Protein AF-A0A452Z1V0-F1 (afdb_monomer_lite)

Organism: Aegilops tauschii subsp. strangulata (NCBI:txid200361)

Secondary structure (DSSP, 8-state):
--TTHHHHHHH-TT-S-THHHHHHHHHHHHHHHHHHHHHHHHHHHHHHHHHHHHHHHSS-HHHHHHHHHHHHHHHHHHHT----HHHHHHHHGGG-HHHHHHHS-HHHHHHHHHHTTPPP-S-HHHHHHHHHHHHHHHHHHHHHHHHH-GGG-

Foldseek 3Di:
DCPCVVVVCVVPVPPPPCVVVVVVVVVVVVVVVVVLVVVLVVVVLVVLVVVLVVQCVDDDPVSNVVSVLSVVVSVCVVVVHDDDPVSVVVVVVVPDLPVPLVPDDPVRLCSLCVVLVHHDDDDSVVSSVVNVVSVVVVVVVVVVCVVVDVVVD

Structure (mmCIF, N/CA/C/O backbone):
data_AF-A0A452Z1V0-F1
#
_entry.id   AF-A0A452Z1V0-F1
#
loop_
_atom_site.group_PDB
_atom_site.id
_atom_site.type_symbol
_atom_site.label_atom_id
_atom_site.label_alt_id
_atom_site.label_comp_id
_atom_site.label_asym_id
_atom_site.label_entity_id
_atom_site.label_seq_id
_atom_site.pdbx_PDB_ins_code
_atom_site.Cartn_x
_atom_site.Cartn_y
_atom_site.Cartn_z
_atom_site.occupancy
_atom_site.B_iso_or_equiv
_atom_site.auth_seq_id
_atom_site.auth_comp_id
_atom_site.auth_asym_id
_atom_site.auth_atom_id
_atom_site.pdbx_PDB_model_num
ATOM 1 N N . MET A 1 1 ? 41.734 -21.043 -23.763 1.00 51.75 1 MET A N 1
ATOM 2 C CA . MET A 1 1 ? 41.266 -19.862 -24.521 1.00 51.75 1 MET A CA 1
ATOM 3 C C . MET A 1 1 ? 41.285 -18.629 -23.613 1.00 51.75 1 MET A C 1
ATOM 5 O O . MET A 1 1 ? 40.233 -18.158 -23.221 1.00 51.75 1 MET A O 1
ATOM 9 N N . GLU A 1 2 ? 42.470 -18.121 -23.246 1.00 58.38 2 GLU A N 1
ATOM 10 C CA . GLU A 1 2 ? 42.614 -16.940 -22.357 1.00 58.38 2 GLU A CA 1
ATOM 11 C C . GLU A 1 2 ? 43.683 -15.939 -22.841 1.00 58.38 2 GLU A C 1
ATOM 13 O O . GLU A 1 2 ? 43.861 -14.874 -22.263 1.00 58.38 2 GLU A O 1
ATOM 18 N N . PHE A 1 3 ? 44.365 -16.229 -23.954 1.00 65.19 3 PHE A N 1
ATOM 19 C CA . PHE A 1 3 ? 45.471 -15.403 -24.457 1.00 65.19 3 PHE A CA 1
ATOM 20 C C . PHE A 1 3 ? 45.033 -14.053 -25.057 1.00 65.19 3 PHE A C 1
ATOM 22 O O . PHE A 1 3 ? 45.841 -13.135 -25.154 1.00 65.19 3 PHE A O 1
ATOM 29 N N . LEU A 1 4 ? 43.760 -13.909 -25.448 1.00 68.06 4 LEU A N 1
ATOM 30 C CA . LEU A 1 4 ? 43.223 -12.687 -26.069 1.00 68.06 4 LEU A CA 1
ATOM 31 C C . LEU A 1 4 ? 42.559 -11.725 -25.068 1.00 68.06 4 LEU A C 1
ATOM 33 O O . LEU A 1 4 ? 42.343 -10.561 -25.402 1.00 68.06 4 LEU A O 1
ATOM 37 N N . LEU A 1 5 ? 42.282 -12.171 -23.837 1.00 69.50 5 LEU A N 1
ATOM 38 C CA . LEU A 1 5 ? 41.662 -11.357 -22.781 1.00 69.50 5 LEU A CA 1
ATOM 39 C C . LEU A 1 5 ? 42.460 -10.082 -22.431 1.00 69.50 5 LEU A C 1
ATOM 41 O O . LEU A 1 5 ? 41.848 -9.016 -22.353 1.00 69.50 5 LEU A O 1
ATOM 45 N N . PRO A 1 6 ? 43.802 -10.122 -22.291 1.00 69.94 6 PRO A N 1
ATOM 46 C CA . PRO A 1 6 ? 44.584 -8.928 -21.960 1.00 69.94 6 PRO A CA 1
ATOM 47 C C . PRO A 1 6 ? 44.562 -7.870 -23.072 1.00 69.94 6 PRO A C 1
ATOM 49 O O . PRO A 1 6 ? 44.600 -6.672 -22.798 1.00 69.94 6 PRO A O 1
ATOM 52 N N . VAL A 1 7 ? 44.477 -8.304 -24.334 1.00 73.31 7 VAL A N 1
ATOM 53 C CA . VAL A 1 7 ? 44.427 -7.416 -25.507 1.00 73.31 7 VAL A CA 1
ATOM 54 C C . VAL A 1 7 ? 43.035 -6.794 -25.652 1.00 73.31 7 VAL A C 1
ATOM 56 O O . VAL A 1 7 ? 42.918 -5.595 -25.903 1.00 73.31 7 VAL A O 1
ATOM 59 N N . PHE A 1 8 ? 41.978 -7.574 -25.408 1.00 68.31 8 PHE A N 1
ATOM 60 C CA . PHE A 1 8 ? 40.592 -7.098 -25.439 1.00 68.31 8 PHE A CA 1
ATOM 61 C C . PHE A 1 8 ? 40.274 -6.086 -24.328 1.00 68.31 8 PHE A C 1
ATOM 63 O O . PHE A 1 8 ? 39.646 -5.067 -24.610 1.00 68.31 8 PHE A O 1
ATOM 70 N N . LEU A 1 9 ? 40.754 -6.298 -23.096 1.00 67.94 9 LEU A N 1
ATOM 71 C CA . LEU A 1 9 ? 40.585 -5.341 -21.988 1.00 67.94 9 LEU A CA 1
ATOM 72 C C . LEU A 1 9 ? 41.365 -4.033 -22.205 1.00 67.94 9 LEU A C 1
ATOM 74 O O . LEU A 1 9 ? 40.966 -2.989 -21.697 1.00 67.94 9 LEU A O 1
ATOM 78 N N . LYS A 1 10 ? 42.461 -4.068 -22.977 1.00 71.44 10 LYS A N 1
ATOM 79 C CA . LYS A 1 10 ? 43.251 -2.875 -23.319 1.00 71.44 10 LYS A CA 1
ATOM 80 C C . LYS A 1 10 ? 42.592 -2.018 -24.405 1.00 71.44 10 LYS A C 1
ATOM 82 O O . LYS A 1 10 ? 42.745 -0.801 -24.383 1.00 71.44 10 LYS A O 1
ATOM 87 N N . LEU A 1 11 ? 41.865 -2.639 -25.335 1.00 71.62 11 LEU A N 1
ATOM 88 C CA . LEU A 1 11 ? 41.112 -1.945 -26.389 1.00 71.62 11 LEU A CA 1
ATOM 89 C C . LEU A 1 11 ? 39.716 -1.500 -25.924 1.00 71.62 11 LEU A C 1
ATOM 91 O O . LEU A 1 11 ? 39.220 -0.476 -26.385 1.00 71.62 11 LEU A O 1
ATOM 95 N N . PHE A 1 12 ? 39.103 -2.227 -24.985 1.00 70.62 12 PHE A N 1
ATOM 96 C CA . PHE A 1 12 ? 37.769 -1.941 -24.458 1.00 70.62 12 PHE A CA 1
ATOM 97 C C . PHE A 1 12 ? 37.726 -2.107 -22.925 1.00 70.62 12 PHE A C 1
ATOM 99 O O . PHE A 1 12 ? 37.231 -3.116 -22.416 1.00 70.62 12 PHE A O 1
ATOM 106 N N . PRO A 1 13 ? 38.210 -1.112 -22.160 1.00 59.88 13 PRO A N 1
ATOM 107 C CA . PRO A 1 13 ? 38.396 -1.213 -20.706 1.00 59.88 13 PRO A CA 1
ATOM 108 C C . PRO A 1 13 ? 37.107 -1.405 -19.885 1.00 59.88 13 PRO A C 1
ATOM 110 O O . PRO A 1 13 ? 37.186 -1.759 -18.713 1.00 59.88 13 PRO A O 1
ATOM 113 N N . ASN A 1 14 ? 35.925 -1.244 -20.491 1.00 58.25 14 ASN A N 1
ATOM 114 C CA . ASN A 1 14 ? 34.618 -1.421 -19.844 1.00 58.25 14 ASN A CA 1
ATOM 115 C C . ASN A 1 14 ? 33.847 -2.682 -20.300 1.00 58.25 14 ASN A C 1
ATOM 117 O O . ASN A 1 14 ? 32.651 -2.780 -20.044 1.00 58.25 14 ASN A O 1
ATOM 121 N N . MET A 1 15 ? 34.491 -3.647 -20.972 1.00 58.75 15 MET A N 1
ATOM 122 C CA . MET A 1 15 ? 33.840 -4.874 -21.480 1.00 58.75 15 MET A CA 1
ATOM 123 C C . MET A 1 15 ? 34.013 -6.117 -20.588 1.00 58.75 15 MET A C 1
ATOM 125 O O . MET A 1 15 ? 33.969 -7.249 -21.073 1.00 58.75 15 MET A O 1
ATOM 129 N N . LEU A 1 16 ? 34.169 -5.952 -19.271 1.00 57.81 16 LEU A N 1
ATOM 130 C CA . LEU A 1 16 ? 33.884 -7.076 -18.375 1.00 57.81 16 LEU A CA 1
ATOM 131 C C . LEU A 1 16 ? 32.382 -7.392 -18.485 1.00 57.81 16 LEU A C 1
ATOM 133 O O . LEU A 1 16 ? 31.576 -6.466 -18.359 1.00 57.81 16 LEU A O 1
ATOM 137 N N . PRO A 1 17 ? 31.976 -8.652 -18.736 1.00 50.78 17 PRO A N 1
ATOM 138 C CA . PRO A 1 17 ? 30.568 -8.998 -18.838 1.00 50.78 17 PRO A CA 1
ATOM 139 C C . PRO A 1 17 ? 29.832 -8.547 -17.572 1.00 50.78 17 PRO A C 1
ATOM 141 O O . PRO A 1 17 ? 30.122 -9.013 -16.468 1.00 50.78 17 PRO A O 1
ATOM 144 N N . SER A 1 18 ? 28.858 -7.649 -17.747 1.00 52.75 18 SER A N 1
ATOM 145 C CA . SER A 1 18 ? 27.930 -7.179 -16.702 1.00 52.75 18 SER A CA 1
ATOM 146 C C . SER A 1 18 ? 27.276 -8.335 -15.929 1.00 52.75 18 SER A C 1
ATOM 148 O O . SER A 1 18 ? 26.852 -8.168 -14.790 1.00 52.75 18 SER A O 1
ATOM 150 N N . THR A 1 19 ? 27.273 -9.534 -16.509 1.00 50.53 19 THR A N 1
ATOM 151 C CA . THR A 1 19 ? 26.679 -10.762 -15.977 1.00 50.53 19 THR A CA 1
ATOM 152 C C . THR A 1 19 ? 27.305 -11.280 -14.676 1.00 50.53 19 THR A C 1
ATOM 154 O O . THR A 1 19 ? 26.623 -11.973 -13.925 1.00 50.53 19 THR A O 1
ATOM 157 N N . PHE A 1 20 ? 28.561 -10.942 -14.351 1.00 48.25 20 PHE A N 1
ATOM 158 C CA . PHE A 1 20 ? 29.163 -11.312 -13.054 1.00 48.25 20 PHE A CA 1
ATOM 159 C C . PHE A 1 20 ? 28.891 -10.292 -11.937 1.00 48.25 20 PHE A C 1
ATOM 161 O O . PHE A 1 20 ? 28.859 -10.664 -10.766 1.00 48.25 20 PHE A O 1
ATOM 168 N N . GLN A 1 21 ? 28.658 -9.021 -12.281 1.00 52.59 21 GLN A N 1
ATOM 169 C CA . GLN A 1 21 ? 2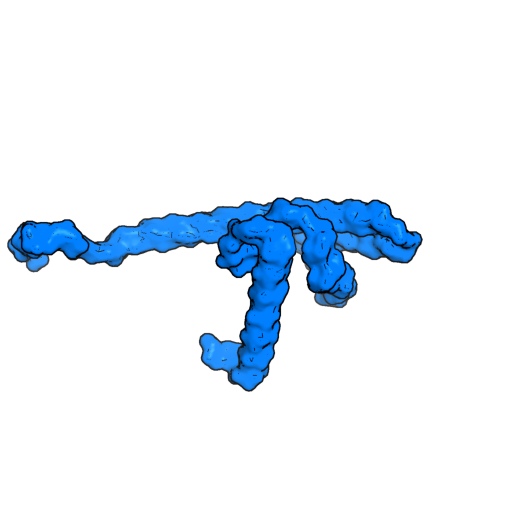8.214 -8.006 -11.318 1.00 52.59 21 GLN A CA 1
ATOM 170 C C . GLN A 1 21 ? 26.693 -8.030 -11.097 1.00 52.59 21 GLN A C 1
ATOM 172 O O . GLN A 1 21 ? 26.235 -7.564 -10.053 1.00 52.59 21 GLN A O 1
ATOM 177 N N . ASP A 1 22 ? 25.921 -8.571 -12.046 1.00 62.09 22 ASP A N 1
ATOM 178 C CA . ASP A 1 22 ? 24.454 -8.582 -11.995 1.00 62.09 22 ASP A CA 1
ATOM 179 C C . ASP A 1 22 ? 23.913 -9.391 -10.821 1.00 62.09 22 ASP A C 1
ATOM 181 O O . ASP A 1 22 ? 23.094 -8.882 -10.071 1.00 62.09 22 ASP A O 1
ATOM 185 N N . LYS A 1 23 ? 24.435 -10.597 -10.562 1.00 62.50 23 LYS A N 1
ATOM 186 C CA . LYS A 1 23 ? 23.897 -11.460 -9.493 1.00 62.50 23 LYS A CA 1
ATOM 187 C C . LYS A 1 23 ? 23.960 -10.813 -8.107 1.00 62.50 23 LYS A C 1
ATOM 189 O O . LYS A 1 23 ? 23.000 -10.887 -7.346 1.00 62.50 23 LYS A O 1
ATOM 194 N N . MET A 1 24 ? 25.065 -10.134 -7.782 1.00 70.00 24 MET A N 1
ATOM 195 C CA . MET A 1 24 ? 25.173 -9.412 -6.507 1.00 70.00 24 MET A CA 1
ATOM 196 C C . MET A 1 24 ? 24.244 -8.191 -6.456 1.00 70.00 24 MET A C 1
ATOM 198 O O . MET A 1 24 ? 23.619 -7.953 -5.424 1.00 70.00 24 MET A O 1
ATOM 202 N N . LYS A 1 25 ? 24.102 -7.447 -7.561 1.00 72.50 25 LYS A N 1
ATOM 203 C CA . LYS A 1 25 ? 23.174 -6.305 -7.651 1.00 72.50 25 LYS A CA 1
ATOM 204 C C . LYS A 1 25 ? 21.707 -6.744 -7.590 1.00 72.50 25 LYS A C 1
ATOM 206 O O . LYS A 1 25 ? 20.901 -6.066 -6.957 1.00 72.50 25 LYS A O 1
ATOM 211 N N . GLU A 1 26 ? 21.359 -7.873 -8.199 1.00 75.56 26 GLU A N 1
ATOM 212 C CA . GLU A 1 26 ? 20.030 -8.486 -8.156 1.00 75.56 26 GLU A CA 1
ATOM 213 C C . GLU A 1 26 ? 19.681 -8.959 -6.744 1.00 75.56 26 GLU A C 1
ATOM 215 O O . GLU A 1 26 ? 18.609 -8.629 -6.234 1.00 75.56 26 GLU A O 1
ATOM 220 N N . GLU A 1 27 ? 20.593 -9.665 -6.069 1.00 78.31 27 GLU A N 1
ATOM 221 C CA . GLU A 1 27 ? 20.403 -10.062 -4.672 1.00 78.31 27 GLU A CA 1
ATOM 222 C C . GLU A 1 27 ? 20.261 -8.852 -3.745 1.00 78.31 27 GLU A C 1
ATOM 224 O O . GLU A 1 27 ? 19.417 -8.850 -2.844 1.00 78.31 27 GLU A O 1
ATOM 229 N N . GLU A 1 28 ? 21.059 -7.804 -3.953 1.00 80.31 28 GLU A N 1
ATOM 230 C CA . GLU A 1 28 ? 20.969 -6.569 -3.177 1.00 80.31 28 GLU A CA 1
ATOM 231 C C . GLU A 1 28 ? 19.639 -5.843 -3.430 1.00 80.31 28 GLU A C 1
ATOM 233 O O . GLU A 1 28 ? 18.972 -5.411 -2.483 1.00 80.31 28 GLU A O 1
ATOM 238 N N . ALA A 1 29 ? 19.189 -5.772 -4.686 1.00 78.06 29 ALA A N 1
ATOM 239 C CA . ALA A 1 29 ? 17.889 -5.220 -5.052 1.00 78.06 29 ALA A CA 1
ATOM 240 C C . ALA A 1 29 ? 16.736 -6.024 -4.434 1.00 78.06 29 ALA A C 1
ATOM 242 O O . ALA A 1 29 ? 15.784 -5.436 -3.906 1.00 78.06 29 ALA A O 1
ATOM 243 N N . LEU A 1 30 ? 16.833 -7.356 -4.430 1.00 77.12 30 LEU A N 1
ATOM 244 C CA . LEU A 1 30 ? 15.851 -8.242 -3.813 1.00 77.12 30 LEU A CA 1
ATOM 245 C C . LEU A 1 30 ? 15.812 -8.050 -2.292 1.00 77.12 30 LEU A C 1
ATOM 247 O O . LEU A 1 30 ? 14.734 -7.844 -1.732 1.00 77.12 30 LEU A O 1
ATOM 251 N N . LYS A 1 31 ? 16.972 -8.027 -1.623 1.00 81.75 31 LYS A N 1
ATOM 252 C CA . LYS A 1 31 ? 17.087 -7.746 -0.180 1.00 81.75 31 LYS A CA 1
ATOM 253 C C . LYS A 1 31 ? 16.516 -6.375 0.166 1.00 81.75 31 LYS A C 1
ATOM 255 O O . LYS A 1 31 ? 15.762 -6.250 1.130 1.00 81.75 31 LYS A O 1
ATOM 260 N N . ARG A 1 32 ? 16.805 -5.351 -0.640 1.00 77.94 32 ARG A N 1
ATOM 261 C CA . ARG A 1 32 ? 16.257 -4.000 -0.469 1.00 77.94 32 ARG A CA 1
ATOM 262 C C . ARG A 1 32 ? 14.737 -3.982 -0.632 1.00 77.94 32 ARG A C 1
ATOM 264 O O . ARG A 1 32 ? 14.055 -3.348 0.170 1.00 77.94 32 ARG A O 1
ATOM 271 N N . LYS A 1 33 ? 14.198 -4.702 -1.619 1.00 76.00 33 LYS A N 1
ATOM 272 C CA . LYS A 1 33 ? 12.751 -4.841 -1.844 1.00 76.00 33 LYS A CA 1
ATOM 273 C C . LYS A 1 33 ? 12.068 -5.578 -0.691 1.00 76.00 33 LYS A C 1
ATOM 275 O O . LYS A 1 33 ? 11.011 -5.144 -0.243 1.00 76.00 33 LYS A O 1
ATOM 280 N N . LEU A 1 34 ? 12.676 -6.649 -0.182 1.00 78.44 34 LEU A N 1
ATOM 281 C CA . LEU A 1 34 ? 12.184 -7.393 0.980 1.00 78.44 34 LEU A CA 1
ATOM 282 C C . LEU A 1 34 ? 12.200 -6.533 2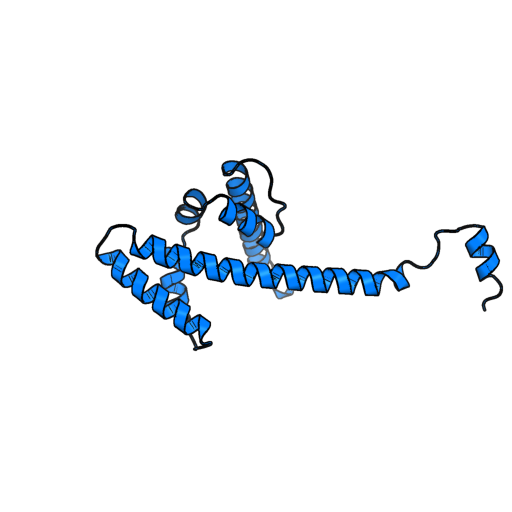.245 1.00 78.44 34 LEU A C 1
ATOM 284 O O . LEU A 1 34 ? 11.189 -6.454 2.936 1.00 78.44 34 LEU A O 1
ATOM 288 N N . LYS A 1 35 ? 13.304 -5.829 2.514 1.00 77.56 35 LYS A N 1
ATOM 289 C CA . LYS A 1 35 ? 13.411 -4.901 3.646 1.00 77.56 35 LYS A CA 1
ATOM 290 C C . LYS A 1 35 ? 12.351 -3.805 3.576 1.00 77.56 35 LYS A C 1
ATOM 292 O O . LYS A 1 35 ? 11.661 -3.571 4.561 1.00 77.56 35 LYS A O 1
ATOM 297 N N . ALA A 1 36 ? 12.170 -3.208 2.399 1.00 69.88 36 ALA A N 1
ATOM 298 C CA . ALA A 1 36 ? 11.125 -2.221 2.175 1.00 69.88 36 ALA A CA 1
ATOM 299 C C . ALA A 1 36 ? 9.735 -2.818 2.460 1.00 69.88 36 ALA A C 1
ATOM 301 O O . ALA A 1 36 ? 8.979 -2.247 3.236 1.00 69.88 36 ALA A O 1
ATOM 302 N N . ARG A 1 37 ? 9.425 -4.015 1.937 1.00 71.88 37 ARG A N 1
ATOM 303 C CA . ARG A 1 37 ? 8.160 -4.724 2.215 1.00 71.88 37 ARG A CA 1
ATOM 304 C C . ARG A 1 37 ? 7.932 -4.992 3.704 1.00 71.88 37 ARG A C 1
ATOM 306 O O . ARG A 1 37 ? 6.812 -4.806 4.167 1.00 71.88 37 ARG A O 1
ATOM 313 N N . MET A 1 38 ? 8.961 -5.390 4.453 1.00 73.38 38 MET A N 1
ATOM 314 C CA . MET A 1 38 ? 8.855 -5.601 5.903 1.00 73.38 38 MET A CA 1
ATOM 315 C C . MET A 1 38 ? 8.588 -4.292 6.658 1.00 73.38 38 MET A C 1
ATOM 317 O O . MET A 1 38 ? 7.705 -4.247 7.513 1.00 73.38 38 MET A O 1
ATOM 321 N N . GLU A 1 39 ? 9.308 -3.217 6.325 1.00 68.94 39 GLU A N 1
ATOM 322 C CA . GLU A 1 39 ? 9.077 -1.886 6.902 1.00 68.94 39 GLU A CA 1
ATOM 323 C C . GLU A 1 39 ? 7.662 -1.377 6.582 1.00 68.94 39 GLU A C 1
ATOM 325 O O . GLU A 1 39 ? 6.994 -0.820 7.454 1.00 68.94 39 GLU A O 1
ATOM 330 N N . TYR A 1 40 ? 7.159 -1.638 5.371 1.00 65.94 40 TYR A N 1
ATOM 331 C CA . TYR A 1 40 ? 5.789 -1.296 4.985 1.00 65.94 40 TYR A CA 1
ATOM 332 C C . TYR A 1 40 ? 4.740 -2.138 5.710 1.00 65.94 40 TYR A C 1
ATOM 334 O O . TYR A 1 40 ? 3.736 -1.584 6.144 1.00 65.94 40 TYR A O 1
ATOM 342 N N . ALA A 1 41 ? 4.962 -3.442 5.892 1.00 69.62 41 ALA A N 1
ATOM 343 C CA . ALA A 1 41 ? 4.051 -4.298 6.650 1.00 69.62 41 ALA A CA 1
ATOM 344 C C . ALA A 1 41 ? 3.920 -3.817 8.101 1.00 69.62 41 ALA A C 1
ATOM 346 O O . ALA A 1 41 ? 2.810 -3.699 8.617 1.00 69.62 41 ALA A O 1
ATOM 347 N N . LYS A 1 42 ? 5.043 -3.458 8.733 1.00 71.31 42 LYS A N 1
ATOM 348 C CA . LYS A 1 42 ? 5.048 -2.863 10.074 1.00 71.31 42 LYS A CA 1
ATOM 349 C C . LYS A 1 42 ? 4.282 -1.536 10.103 1.00 71.31 42 LYS A C 1
ATOM 351 O O . LYS A 1 42 ? 3.442 -1.330 10.970 1.00 71.31 42 LYS A O 1
ATOM 356 N N . PHE A 1 43 ? 4.498 -0.676 9.110 1.00 68.12 43 PHE A N 1
ATOM 357 C CA . PHE A 1 43 ? 3.777 0.590 8.996 1.00 68.12 43 PHE A CA 1
ATOM 358 C C . PHE A 1 43 ? 2.261 0.410 8.794 1.00 68.12 43 PHE A C 1
ATOM 360 O O . PHE A 1 43 ? 1.472 1.133 9.400 1.00 68.12 43 PHE A O 1
ATOM 367 N N . LEU A 1 44 ? 1.837 -0.549 7.967 1.00 70.06 44 LEU A N 1
ATOM 368 C CA . LEU A 1 44 ? 0.420 -0.865 7.771 1.00 70.06 44 LEU A CA 1
ATOM 369 C C . LEU A 1 44 ? -0.215 -1.372 9.069 1.00 70.06 44 LEU A C 1
ATOM 371 O O . LEU A 1 44 ? -1.326 -0.965 9.393 1.00 70.06 44 LEU A O 1
ATOM 375 N N . GLN A 1 45 ? 0.503 -2.193 9.842 1.00 68.81 45 GLN A N 1
ATOM 376 C CA . GLN A 1 45 ? 0.047 -2.628 11.165 1.00 68.81 45 GLN A CA 1
ATOM 377 C C . GLN A 1 45 ? -0.125 -1.451 12.130 1.00 68.81 45 GLN A C 1
ATOM 379 O O . GLN A 1 45 ? -1.125 -1.390 12.845 1.00 68.81 45 GLN A O 1
ATOM 384 N N . ASP A 1 46 ? 0.824 -0.514 12.151 1.00 69.00 46 ASP A N 1
ATOM 385 C CA . ASP A 1 46 ? 0.745 0.674 13.006 1.00 69.00 46 ASP A CA 1
ATOM 386 C C . ASP A 1 46 ? -0.386 1.614 12.553 1.00 69.00 46 ASP A C 1
ATOM 388 O O . ASP A 1 46 ? -1.152 2.102 13.381 1.00 69.00 46 ASP A O 1
ATOM 392 N N . THR A 1 47 ? -0.584 1.763 11.240 1.00 68.00 47 THR A N 1
ATOM 393 C CA . THR A 1 47 ? -1.692 2.542 10.664 1.00 68.00 47 THR A CA 1
ATOM 394 C C . THR A 1 47 ? -3.048 1.915 10.982 1.00 68.00 47 THR A C 1
ATOM 396 O O . THR A 1 47 ? -3.977 2.630 11.338 1.00 68.00 47 THR A O 1
ATOM 399 N N . ALA A 1 48 ? -3.179 0.587 10.905 1.00 67.56 48 ALA A N 1
ATOM 400 C CA . ALA A 1 48 ? -4.413 -0.112 11.262 1.00 67.56 48 ALA A CA 1
ATOM 401 C C . ALA A 1 48 ? -4.777 0.089 12.743 1.00 67.56 48 ALA A C 1
ATOM 403 O O . ALA A 1 48 ? -5.938 0.339 13.055 1.00 67.56 48 ALA A O 1
ATOM 404 N N . LYS A 1 49 ? -3.785 0.062 13.647 1.00 67.81 49 LYS A N 1
ATOM 405 C CA . LYS A 1 49 ? -3.990 0.375 15.074 1.00 67.81 49 LYS A CA 1
ATOM 406 C C . LYS A 1 49 ? -4.439 1.819 15.290 1.00 67.81 49 LYS A C 1
ATOM 408 O O . LYS A 1 49 ? -5.297 2.070 16.130 1.00 67.81 49 LYS A O 1
ATOM 413 N N . GLU A 1 50 ? -3.836 2.775 14.585 1.00 66.62 50 GLU A N 1
AT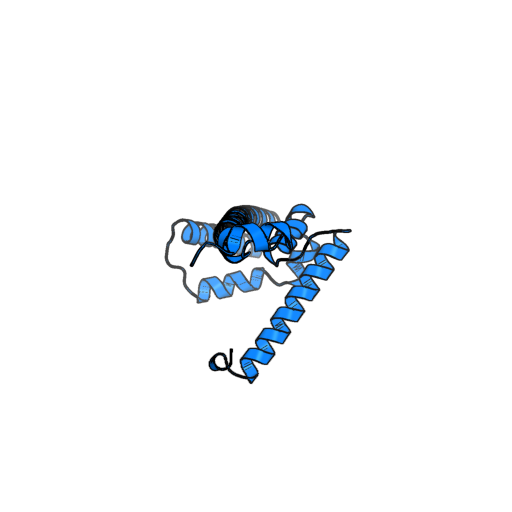OM 414 C CA . GLU A 1 50 ? -4.228 4.185 14.684 1.00 66.62 50 GLU A CA 1
ATOM 415 C C . GLU A 1 50 ? -5.635 4.422 14.129 1.00 66.62 50 GLU A C 1
ATOM 417 O O . GLU A 1 50 ? -6.422 5.104 14.775 1.00 66.62 50 GLU A O 1
ATOM 422 N N . MET A 1 51 ? -5.993 3.797 13.005 1.00 65.56 51 MET A N 1
ATOM 423 C CA . MET A 1 51 ? -7.350 3.871 12.455 1.00 65.56 51 MET A CA 1
ATOM 424 C C . MET A 1 51 ? -8.381 3.253 13.402 1.00 65.56 51 MET A C 1
ATOM 426 O O . MET A 1 51 ? -9.414 3.867 13.636 1.00 65.56 51 MET A O 1
ATOM 430 N N . ALA A 1 52 ? -8.092 2.097 14.010 1.00 65.25 52 ALA A N 1
ATOM 431 C CA . ALA A 1 52 ? -8.975 1.511 15.021 1.00 65.25 52 ALA A CA 1
ATOM 432 C C . ALA A 1 52 ? -9.225 2.490 16.188 1.00 65.25 52 ALA A C 1
ATOM 434 O O . ALA A 1 52 ? -10.365 2.677 16.607 1.00 65.25 52 ALA A O 1
ATOM 435 N N . LYS A 1 53 ? -8.187 3.207 16.645 1.00 66.94 53 LYS A N 1
ATOM 436 C CA . LYS A 1 53 ? -8.310 4.257 17.675 1.00 66.94 53 LYS A CA 1
ATOM 437 C C . LYS A 1 53 ? -9.097 5.485 17.200 1.00 66.94 53 LYS A C 1
ATOM 439 O O . LYS A 1 53 ? -9.894 6.031 17.963 1.00 66.94 53 LYS A O 1
ATOM 444 N N . GLU A 1 54 ? -8.894 5.938 15.963 1.00 63.34 54 GLU A N 1
ATOM 445 C CA . GLU A 1 54 ? -9.649 7.053 15.366 1.00 63.34 54 GLU A CA 1
ATOM 446 C C . GLU A 1 54 ? -11.148 6.701 15.234 1.00 63.34 54 GLU A C 1
ATOM 448 O O . GLU A 1 54 ? -12.005 7.527 15.559 1.00 63.34 54 GLU A O 1
ATOM 453 N N . VAL A 1 55 ? -11.480 5.460 14.857 1.00 61.50 55 VAL A N 1
ATOM 454 C CA . VAL A 1 55 ? -12.865 4.951 14.790 1.00 61.50 55 VAL A CA 1
ATOM 455 C C . VAL A 1 55 ? -13.495 4.858 16.186 1.00 61.50 55 VAL A C 1
ATOM 457 O O . VAL A 1 55 ? -14.627 5.290 16.368 1.00 61.50 55 VAL A O 1
ATOM 460 N N . GLN A 1 56 ? -12.755 4.412 17.209 1.00 59.88 56 GLN A N 1
ATOM 461 C CA . GLN A 1 56 ? -13.229 4.428 18.607 1.00 59.88 56 GLN A CA 1
ATOM 462 C C . GLN A 1 56 ? -13.537 5.849 19.127 1.00 59.88 56 GLN A C 1
ATOM 464 O O . GLN A 1 56 ? -14.372 6.028 20.018 1.00 59.88 56 GLN A O 1
ATOM 469 N N . THR A 1 57 ? -12.860 6.866 18.580 1.00 56.91 57 THR A N 1
ATOM 470 C CA . THR A 1 57 ? -12.938 8.264 19.039 1.00 56.91 57 THR A CA 1
ATOM 471 C C . THR A 1 57 ? -13.971 9.091 18.260 1.00 56.91 57 THR A C 1
ATOM 473 O O . THR A 1 57 ? -14.494 10.086 18.773 1.00 56.91 57 THR A O 1
ATOM 476 N N . SER A 1 58 ? -14.302 8.694 17.028 1.00 53.41 58 SER A N 1
ATOM 477 C CA . SER A 1 58 ? -15.275 9.386 16.177 1.00 53.41 58 SER A CA 1
ATOM 478 C C . SER A 1 58 ? -16.718 8.993 16.545 1.00 53.41 58 SER A C 1
ATOM 480 O O . SER A 1 58 ? -17.122 7.838 16.554 1.00 53.41 58 SER A O 1
ATOM 482 N N . ARG A 1 59 ? -17.493 10.005 16.947 1.00 52.06 59 ARG A N 1
ATOM 483 C CA . ARG A 1 59 ? -18.832 9.936 17.558 1.00 52.06 59 ARG A CA 1
ATOM 484 C C . ARG A 1 59 ? -19.894 9.220 16.696 1.00 52.06 59 ARG A C 1
ATOM 486 O O . ARG A 1 59 ? -20.376 9.822 15.747 1.00 52.06 59 ARG A O 1
ATOM 493 N N . SER A 1 60 ? -20.374 8.048 17.129 1.00 44.56 60 SER A N 1
ATOM 494 C CA . SER A 1 60 ? -21.804 7.673 17.264 1.00 44.56 60 SER A CA 1
ATOM 495 C C . SER A 1 60 ? -21.922 6.289 17.943 1.00 44.56 60 SER A C 1
ATOM 497 O O . SER A 1 60 ? -20.985 5.496 17.886 1.00 44.56 60 SER A O 1
ATOM 499 N N . GLY A 1 61 ? -23.019 6.007 18.656 1.00 50.53 61 GLY A N 1
ATOM 500 C CA . GLY A 1 61 ? -23.166 4.801 19.494 1.00 50.53 61 GLY A CA 1
ATOM 501 C C . GLY A 1 61 ? -23.121 3.466 18.736 1.00 50.53 61 GLY A C 1
ATOM 502 O O . GLY A 1 61 ? -22.667 2.479 19.303 1.00 50.53 61 GLY A O 1
ATOM 503 N N . GLU A 1 62 ? -23.505 3.454 17.457 1.00 51.09 62 GLU A N 1
ATOM 504 C CA . GLU A 1 62 ? -23.436 2.270 16.584 1.00 51.09 62 GLU A CA 1
ATOM 505 C C . GLU A 1 62 ? -22.003 1.993 16.097 1.00 51.09 62 GLU A C 1
ATOM 507 O O . GLU A 1 62 ? -21.604 0.843 15.949 1.00 51.09 62 GLU A O 1
ATOM 512 N N . THR A 1 63 ? -21.181 3.035 15.923 1.00 52.31 63 THR A N 1
ATOM 513 C CA . THR A 1 63 ? -19.800 2.901 15.423 1.00 52.31 63 THR A CA 1
ATOM 514 C C . THR A 1 63 ? -18.822 2.376 16.484 1.00 52.31 63 THR A C 1
ATOM 516 O O . THR A 1 63 ? -17.770 1.833 16.148 1.00 52.31 63 THR A O 1
ATOM 519 N N . LYS A 1 64 ? -19.161 2.491 17.777 1.00 52.53 64 LYS A N 1
ATOM 520 C CA . LYS A 1 64 ? -18.324 1.975 18.875 1.00 52.53 64 LYS A CA 1
ATOM 521 C C . LYS A 1 64 ? -18.248 0.449 18.894 1.00 52.53 64 LYS A C 1
ATOM 523 O O . LYS A 1 64 ? -17.154 -0.078 19.051 1.00 52.53 64 LYS A O 1
ATOM 528 N N . GLN A 1 65 ? -19.373 -0.235 18.669 1.00 53.91 65 GLN A N 1
ATOM 529 C CA . GLN A 1 65 ? -19.414 -1.702 18.609 1.00 53.91 65 GLN A CA 1
ATOM 530 C C . GLN A 1 65 ? -18.560 -2.219 17.443 1.00 53.91 65 GLN A C 1
ATOM 532 O O . GLN A 1 65 ? -17.662 -3.027 17.647 1.00 53.91 65 GLN A O 1
ATOM 537 N N . THR A 1 66 ? -18.687 -1.613 16.256 1.00 62.31 66 THR A N 1
ATOM 538 C CA . THR A 1 66 ? -17.840 -1.959 15.099 1.00 62.31 66 THR A CA 1
ATOM 539 C C . THR A 1 66 ? -16.346 -1.693 15.310 1.00 62.31 66 THR A C 1
ATOM 541 O O . THR A 1 66 ? -15.517 -2.299 14.636 1.00 62.31 66 THR A O 1
ATOM 544 N N . ALA A 1 67 ? -15.977 -0.782 16.216 1.00 62.91 67 ALA A N 1
ATOM 545 C CA . ALA A 1 67 ? -14.582 -0.459 16.507 1.00 62.91 67 ALA A CA 1
ATOM 546 C C . ALA A 1 67 ? -13.930 -1.466 17.468 1.00 62.91 67 ALA A C 1
ATOM 548 O O . ALA A 1 67 ? -12.741 -1.759 17.338 1.00 62.91 67 ALA A O 1
ATOM 549 N N . GLU A 1 68 ? -14.700 -1.982 18.429 1.00 67.25 68 GLU A N 1
ATOM 550 C CA . GLU A 1 68 ? -14.283 -3.069 19.322 1.00 67.25 68 GLU A CA 1
ATOM 551 C C . GLU A 1 68 ? -14.152 -4.379 18.537 1.00 67.25 68 GLU A C 1
ATOM 553 O O . GLU A 1 68 ? -13.111 -5.036 18.613 1.00 67.25 68 GLU A O 1
ATOM 558 N N . ASP A 1 69 ? -15.131 -4.674 17.678 1.00 72.69 69 ASP A N 1
ATOM 559 C CA . ASP A 1 69 ? -15.112 -5.842 16.794 1.00 72.69 69 ASP A CA 1
ATOM 560 C C . ASP A 1 69 ? -13.922 -5.804 15.817 1.00 72.69 69 ASP A C 1
ATOM 562 O O . ASP A 1 69 ? -13.289 -6.827 15.543 1.00 72.69 69 ASP A O 1
ATOM 566 N N . LEU A 1 70 ? -13.562 -4.611 15.324 1.00 72.44 70 LEU A N 1
ATOM 567 C CA . LEU A 1 70 ? -12.391 -4.416 14.468 1.00 72.44 70 LEU A CA 1
ATOM 568 C C . LEU A 1 70 ? -11.075 -4.643 15.229 1.00 72.44 70 LEU A C 1
ATOM 570 O O . LEU A 1 70 ? -10.144 -5.227 14.671 1.00 72.44 70 LEU A O 1
ATOM 574 N N . ASP A 1 71 ? -10.963 -4.193 16.482 1.00 73.88 71 ASP A N 1
ATOM 575 C CA . ASP A 1 71 ? -9.757 -4.433 17.286 1.00 73.88 71 ASP A CA 1
ATOM 576 C C . ASP A 1 71 ? -9.603 -5.923 17.619 1.00 73.88 71 ASP A C 1
ATOM 578 O O . ASP A 1 71 ? -8.508 -6.480 17.498 1.00 73.88 71 ASP A O 1
ATOM 582 N N . GLU A 1 72 ? -10.703 -6.606 17.948 1.00 80.94 72 GLU A N 1
ATOM 583 C CA . GLU A 1 72 ? -10.703 -8.054 18.154 1.00 80.94 72 GLU A CA 1
ATOM 584 C C . GLU A 1 72 ? -10.289 -8.797 16.877 1.00 80.94 72 GLU A C 1
ATOM 586 O O . GLU A 1 72 ? -9.393 -9.646 16.922 1.00 80.94 72 GLU A O 1
ATOM 591 N N . PHE A 1 73 ? -10.856 -8.425 15.726 1.00 80.06 73 PHE A N 1
ATOM 592 C CA . PHE A 1 73 ? -10.470 -8.953 14.417 1.00 80.06 73 PHE A CA 1
ATOM 593 C C . PHE A 1 73 ? -8.970 -8.760 14.144 1.00 80.06 73 PHE A C 1
ATOM 595 O O . PHE A 1 73 ? -8.260 -9.717 13.822 1.00 80.06 73 PHE A O 1
ATOM 602 N N . LEU A 1 74 ? -8.439 -7.548 14.337 1.00 75.44 74 LEU A N 1
ATOM 603 C CA . LEU A 1 74 ? -7.015 -7.259 14.136 1.00 75.44 74 LEU A CA 1
ATOM 604 C C . LEU A 1 74 ? -6.121 -8.057 15.096 1.00 75.44 74 LEU A C 1
ATOM 606 O O . LEU A 1 74 ? -5.014 -8.466 14.724 1.00 75.44 74 LEU A O 1
ATOM 610 N N . ASN A 1 75 ? -6.583 -8.299 16.322 1.00 81.31 75 ASN A N 1
ATOM 611 C CA . ASN A 1 75 ? -5.873 -9.118 17.297 1.00 81.31 75 ASN A CA 1
ATOM 612 C C . ASN A 1 75 ? -5.891 -10.610 16.921 1.00 81.31 75 ASN A C 1
ATOM 614 O O . ASN A 1 75 ? -4.846 -11.254 17.046 1.00 81.31 75 ASN A O 1
ATOM 618 N N . LYS A 1 76 ? -7.002 -11.145 16.394 1.00 82.44 76 LYS A N 1
ATOM 619 C CA . LYS A 1 76 ? -7.086 -12.516 15.845 1.00 82.44 76 LYS A CA 1
ATOM 620 C C . LYS A 1 76 ? -6.113 -12.709 14.683 1.00 82.44 76 LYS A C 1
ATOM 622 O O . LYS A 1 76 ? -5.289 -13.624 14.711 1.00 82.44 76 LYS A O 1
ATOM 627 N N . VAL A 1 77 ? -6.108 -11.774 13.727 1.00 81.62 77 VAL A N 1
ATOM 628 C CA . VAL A 1 77 ? -5.157 -11.776 12.599 1.00 81.62 77 VAL A CA 1
ATOM 629 C C . VAL A 1 77 ? -3.709 -11.755 13.102 1.00 81.62 77 VAL A C 1
ATOM 631 O O . VAL A 1 77 ? -2.869 -12.507 12.611 1.00 81.62 77 VAL A O 1
ATOM 634 N N . ARG A 1 78 ? -3.396 -10.938 14.119 1.00 74.50 78 ARG A N 1
ATOM 635 C CA . ARG A 1 78 ? -2.037 -10.852 14.688 1.00 74.50 78 ARG A CA 1
ATOM 636 C C . ARG A 1 78 ? -1.591 -12.151 15.362 1.00 74.50 78 ARG A C 1
ATOM 638 O O . ARG A 1 78 ? -0.408 -12.476 15.309 1.00 74.50 78 ARG A O 1
ATOM 645 N N . LYS A 1 79 ? -2.513 -12.873 15.998 1.00 84.62 79 LYS A N 1
ATOM 646 C CA . LYS A 1 79 ? -2.245 -14.174 16.626 1.00 84.62 79 LYS A CA 1
ATOM 647 C C . LYS A 1 79 ? -2.104 -15.314 15.609 1.00 84.62 79 LYS A C 1
ATOM 649 O O . LYS A 1 79 ? -1.722 -16.413 15.996 1.00 84.62 79 LYS A O 1
ATOM 654 N N . GLY A 1 80 ? -2.369 -15.055 14.325 1.00 80.88 80 GLY A N 1
ATOM 655 C CA . GLY A 1 80 ? -2.377 -16.079 13.280 1.00 80.88 80 GLY A CA 1
ATOM 656 C C . GLY A 1 80 ? -3.613 -16.977 13.338 1.00 80.88 80 GLY A C 1
ATOM 657 O O . GLY A 1 80 ? -3.590 -18.089 12.811 1.00 80.88 80 GLY A O 1
ATOM 658 N N . GLU A 1 81 ? -4.680 -16.519 13.997 1.00 84.69 81 GLU A N 1
ATOM 659 C CA . GLU A 1 81 ? -5.948 -17.237 14.052 1.00 84.69 81 GLU A CA 1
ATOM 660 C C . GLU A 1 81 ? -6.653 -17.176 12.689 1.00 84.69 81 GLU A C 1
ATOM 662 O O . GLU A 1 81 ? -6.461 -16.245 11.901 1.00 84.69 81 GLU A O 1
ATOM 667 N N . ARG A 1 82 ? -7.456 -18.201 12.381 1.00 78.75 82 ARG A N 1
ATOM 668 C CA . ARG A 1 82 ? -8.224 -18.234 11.132 1.00 78.75 82 ARG A CA 1
ATOM 669 C C . ARG A 1 82 ? -9.375 -17.245 11.218 1.00 78.75 82 ARG A C 1
ATOM 671 O O . ARG A 1 82 ? -10.119 -17.254 12.192 1.00 78.75 82 ARG A O 1
ATOM 678 N N . VAL A 1 83 ? -9.535 -16.453 10.166 1.00 81.50 83 VAL A N 1
ATOM 679 C CA . VAL A 1 83 ? -10.586 -15.443 10.061 1.00 81.50 83 VAL A CA 1
ATOM 680 C C . VAL A 1 83 ? -11.482 -15.775 8.878 1.00 81.50 83 VAL A C 1
ATOM 682 O O . VAL A 1 83 ? -10.987 -16.228 7.843 1.00 81.50 83 VAL A O 1
ATOM 685 N N . SER A 1 84 ? -12.794 -15.624 9.048 1.00 85.75 84 SER A N 1
ATOM 686 C CA . SER A 1 84 ? -13.760 -15.972 8.007 1.00 85.75 84 SER A CA 1
ATOM 687 C C . SER A 1 84 ? -13.776 -14.924 6.888 1.00 85.75 84 SER A C 1
ATOM 689 O O . SER A 1 84 ? -13.537 -13.737 7.115 1.00 85.75 84 SER A O 1
ATOM 691 N N . ASN A 1 85 ? -14.067 -15.351 5.655 1.00 83.19 85 ASN A N 1
ATOM 692 C CA . ASN A 1 85 ? -14.192 -14.424 4.524 1.00 83.19 85 ASN A CA 1
ATOM 693 C C . ASN A 1 85 ? -15.341 -13.427 4.733 1.00 83.19 85 ASN A C 1
ATOM 695 O O . ASN A 1 85 ? -15.234 -12.280 4.308 1.00 83.19 85 ASN A O 1
ATOM 699 N N . ASP A 1 86 ? -16.407 -13.843 5.419 1.00 82.69 86 ASP A N 1
ATOM 700 C CA . ASP A 1 86 ? -17.557 -12.990 5.722 1.00 82.69 86 ASP A CA 1
ATOM 701 C C . ASP A 1 86 ? -17.185 -11.859 6.689 1.00 82.69 86 ASP A C 1
ATOM 703 O O . ASP A 1 86 ? -17.576 -10.712 6.466 1.00 82.69 86 ASP A O 1
ATOM 707 N N . GLU A 1 87 ? -16.361 -12.147 7.704 1.00 76.19 87 GLU A N 1
ATOM 708 C CA . GLU A 1 87 ? -15.777 -11.124 8.581 1.00 76.19 87 GLU A CA 1
ATOM 709 C C . GLU A 1 87 ? -14.867 -10.174 7.795 1.00 76.19 87 GLU A C 1
ATOM 711 O O . GLU A 1 87 ? -14.961 -8.959 7.930 1.00 76.19 87 GLU A O 1
ATOM 716 N N . ILE A 1 88 ? -14.018 -10.694 6.905 1.00 80.81 88 ILE A N 1
ATOM 717 C CA . ILE A 1 88 ? -13.152 -9.842 6.075 1.00 80.81 88 ILE A CA 1
ATOM 718 C C . ILE A 1 88 ? -13.997 -8.892 5.211 1.00 80.81 88 ILE A C 1
ATOM 720 O O . ILE A 1 88 ? -13.695 -7.701 5.121 1.00 80.81 88 ILE A O 1
ATOM 724 N N . LEU A 1 89 ? -15.071 -9.394 4.598 1.00 79.44 89 LEU A N 1
ATOM 725 C CA . LEU A 1 89 ? -15.962 -8.608 3.744 1.00 79.44 89 LEU A CA 1
ATOM 726 C C . LEU A 1 89 ? -16.792 -7.583 4.525 1.00 79.44 89 LEU A C 1
ATOM 728 O O . LEU A 1 89 ? -17.082 -6.511 3.987 1.00 79.44 89 LEU A O 1
ATOM 732 N N . SER A 1 90 ? -17.189 -7.882 5.765 1.00 76.69 90 SER A N 1
ATOM 733 C CA . SER A 1 90 ? -17.93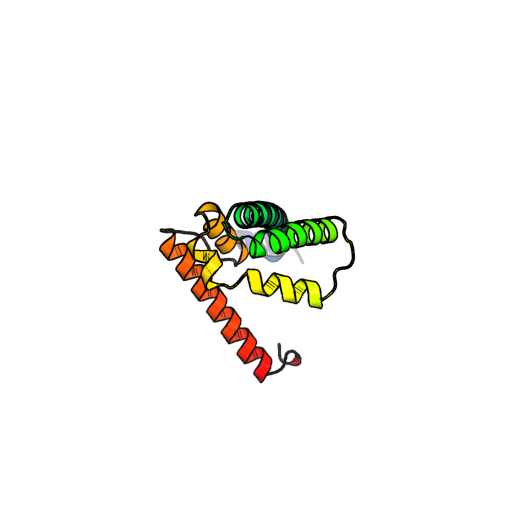3 -6.938 6.604 1.00 76.69 90 SER A CA 1
ATOM 734 C C . SER A 1 90 ? -17.058 -5.745 6.993 1.00 76.69 90 SER A C 1
ATOM 736 O O . SER A 1 90 ? -17.473 -4.600 6.795 1.00 76.69 90 SER A O 1
ATOM 738 N N . PHE A 1 91 ? -15.816 -5.991 7.424 1.00 70.62 91 PHE A N 1
ATOM 739 C CA . PHE A 1 91 ? -14.876 -4.929 7.777 1.00 70.62 91 PHE A CA 1
ATOM 740 C C . PHE A 1 91 ? -14.338 -4.183 6.553 1.00 70.62 91 PHE A C 1
ATOM 742 O O . PHE A 1 91 ? -14.148 -2.972 6.629 1.00 70.62 91 PHE A O 1
ATOM 749 N N . ALA A 1 92 ? -14.153 -4.844 5.403 1.00 72.19 92 ALA A N 1
ATOM 750 C CA . ALA A 1 92 ? -13.683 -4.192 4.175 1.00 72.19 92 ALA A CA 1
ATOM 751 C C . ALA A 1 92 ? -14.574 -3.012 3.745 1.00 72.19 92 ALA A C 1
ATOM 753 O O . ALA A 1 92 ? -14.071 -2.002 3.254 1.00 72.19 92 ALA A O 1
ATOM 754 N N . LYS A 1 93 ? -15.890 -3.092 3.989 1.00 69.56 93 LYS A N 1
ATOM 755 C CA . LYS A 1 93 ? -16.850 -2.018 3.677 1.00 69.56 93 LYS A CA 1
ATOM 756 C C . LYS A 1 93 ? -16.630 -0.743 4.498 1.00 69.56 93 LYS A C 1
ATOM 758 O O . LYS A 1 93 ? -16.993 0.337 4.036 1.00 69.56 93 LYS A O 1
ATOM 763 N N . LEU A 1 94 ? -16.031 -0.850 5.687 1.00 64.94 94 LEU A N 1
ATOM 764 C CA . LEU A 1 94 ? -15.709 0.304 6.536 1.00 64.94 94 LEU A CA 1
ATOM 765 C C . LEU A 1 94 ? -14.548 1.134 5.966 1.00 64.94 94 LEU A C 1
ATOM 767 O O . LEU A 1 94 ? -14.416 2.312 6.289 1.00 64.94 94 LEU A O 1
ATOM 771 N N . PHE A 1 95 ? -13.736 0.552 5.079 1.00 62.50 95 PHE A N 1
ATOM 772 C CA . PHE A 1 95 ? -12.552 1.178 4.488 1.00 62.50 95 PHE A CA 1
ATOM 773 C C . PHE A 1 95 ? -12.805 1.761 3.085 1.00 62.50 95 PHE A C 1
ATOM 775 O O . PHE A 1 95 ? -11.915 1.728 2.240 1.00 62.50 95 PHE A O 1
ATOM 782 N N . ASN A 1 96 ? -13.996 2.308 2.810 1.00 59.41 96 ASN A N 1
ATOM 783 C CA . ASN A 1 96 ? -14.318 2.871 1.490 1.00 59.41 96 ASN A CA 1
ATOM 784 C C . ASN A 1 96 ? -13.334 3.988 1.056 1.00 59.41 96 ASN A C 1
ATOM 786 O O . ASN A 1 96 ? -13.081 4.944 1.795 1.00 59.41 96 ASN A O 1
ATOM 790 N N . ASP A 1 97 ? -12.821 3.867 -0.175 1.00 55.00 97 ASP A N 1
ATOM 791 C CA . ASP A 1 97 ? -11.676 4.602 -0.756 1.00 55.00 97 ASP A CA 1
ATOM 792 C C . ASP A 1 97 ? -11.766 6.141 -0.718 1.00 55.00 97 ASP A C 1
ATOM 794 O O . ASP A 1 97 ? -10.742 6.833 -0.725 1.00 55.00 97 ASP A O 1
ATOM 798 N N . GLU A 1 98 ? -12.973 6.707 -0.693 1.00 48.50 98 GLU A N 1
ATOM 799 C CA . GLU A 1 98 ? -13.168 8.162 -0.663 1.00 48.50 98 GLU A CA 1
ATO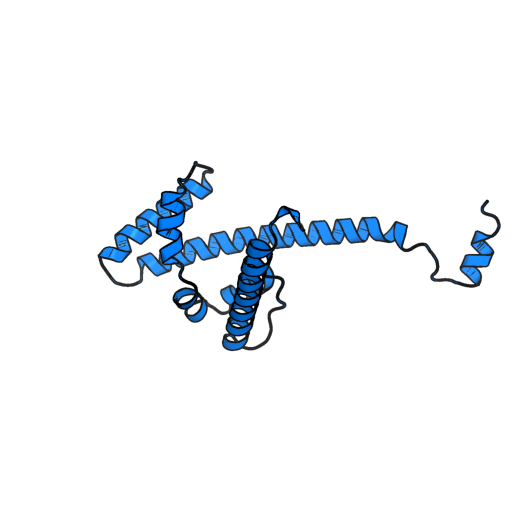M 800 C C . GLU A 1 98 ? -13.103 8.745 0.753 1.00 48.50 98 GLU A C 1
ATOM 802 O O . GLU A 1 98 ? -12.599 9.852 0.927 1.00 48.50 98 GLU A O 1
ATOM 807 N N . LEU A 1 99 ? -13.524 7.989 1.773 1.00 48.06 99 LEU A N 1
ATOM 808 C CA . LEU A 1 99 ? -13.567 8.466 3.161 1.00 48.06 99 LEU A CA 1
ATOM 809 C C . LEU A 1 99 ? -12.187 8.394 3.846 1.00 48.06 99 LEU A C 1
ATOM 811 O O . LEU A 1 99 ? -11.919 9.122 4.804 1.00 48.06 99 LEU A O 1
ATOM 815 N N . THR A 1 100 ? -11.291 7.534 3.346 1.00 60.72 100 THR A N 1
ATOM 816 C CA . THR A 1 100 ? -9.999 7.233 3.979 1.00 60.72 100 THR A CA 1
ATOM 817 C C . THR A 1 100 ? -8.866 8.153 3.514 1.00 60.72 100 THR A C 1
ATOM 819 O O . THR A 1 100 ? -8.087 8.610 4.345 1.00 60.72 100 THR A O 1
ATOM 822 N N . LEU A 1 101 ? -8.748 8.487 2.220 1.00 65.62 101 LEU A N 1
ATOM 823 C CA . LEU A 1 101 ? -7.591 9.252 1.711 1.00 65.62 101 LEU A CA 1
ATOM 824 C C . LEU A 1 101 ? -7.577 10.726 2.135 1.00 65.62 101 LEU A C 1
ATOM 826 O O . LEU A 1 101 ? -6.496 11.295 2.325 1.00 65.62 101 LEU A O 1
ATOM 830 N N . ASP A 1 102 ? -8.740 11.357 2.292 1.00 68.50 102 ASP A N 1
ATOM 831 C CA . ASP A 1 102 ? -8.807 12.784 2.631 1.00 68.50 102 ASP A CA 1
ATOM 832 C C . ASP A 1 102 ? -8.473 13.049 4.107 1.00 68.50 102 ASP A C 1
ATOM 834 O O . ASP A 1 102 ? -7.819 14.049 4.410 1.00 68.50 102 ASP A O 1
ATOM 838 N N . ASN A 1 103 ? -8.766 12.091 4.992 1.00 67.38 103 ASN A N 1
ATOM 839 C CA . ASN A 1 103 ? -8.487 12.177 6.430 1.00 67.38 103 ASN A CA 1
ATOM 840 C C . ASN A 1 103 ? -7.120 11.601 6.847 1.00 67.38 103 ASN A C 1
ATOM 842 O O . ASN A 1 103 ? -6.734 11.685 8.012 1.00 67.38 103 ASN A O 1
ATOM 846 N N . MET A 1 104 ? -6.346 11.038 5.914 1.00 75.62 104 MET A N 1
ATOM 847 C CA . MET A 1 104 ? -5.001 10.540 6.208 1.00 75.62 104 MET A CA 1
ATOM 848 C C . MET A 1 104 ? -3.993 11.677 6.413 1.00 75.62 104 MET A C 1
ATOM 850 O O . MET A 1 104 ? -3.922 12.632 5.634 1.00 75.62 104 MET A O 1
ATOM 854 N N . SER A 1 105 ? -3.125 11.516 7.416 1.00 83.19 105 SER A N 1
ATOM 855 C CA . SER A 1 105 ? -1.969 12.395 7.607 1.00 83.19 105 SER A CA 1
ATOM 856 C C . SER A 1 105 ? -0.978 12.272 6.444 1.00 83.19 105 SER A C 1
ATOM 858 O O . SER A 1 105 ? -0.860 11.229 5.794 1.00 83.19 105 SER A O 1
ATOM 860 N N . ARG A 1 106 ? -0.187 13.321 6.203 1.00 85.44 106 ARG A N 1
ATOM 861 C CA . ARG A 1 106 ? 0.835 13.323 5.145 1.00 85.44 106 ARG A CA 1
ATOM 862 C C . ARG A 1 106 ? 1.792 12.132 5.224 1.00 85.44 106 ARG A C 1
ATOM 864 O O . ARG A 1 106 ? 2.126 11.545 4.198 1.00 85.44 106 ARG A O 1
ATOM 871 N N . ALA A 1 107 ? 2.223 11.759 6.430 1.00 84.12 107 ALA A N 1
ATOM 872 C CA . ALA A 1 107 ? 3.095 10.603 6.639 1.00 84.12 107 ALA A CA 1
ATOM 873 C C . ALA A 1 107 ? 2.452 9.306 6.112 1.00 84.12 107 ALA A C 1
ATOM 875 O O . ALA A 1 107 ? 3.120 8.526 5.429 1.00 84.12 107 ALA A O 1
ATOM 876 N N . ARG A 1 108 ? 1.142 9.129 6.341 1.00 78.44 108 ARG A N 1
ATOM 877 C CA . ARG A 1 108 ? 0.362 7.997 5.824 1.00 78.44 108 ARG A CA 1
ATOM 878 C C . ARG A 1 108 ? 0.299 8.000 4.298 1.00 78.44 108 ARG A C 1
ATOM 880 O O . ARG A 1 108 ? 0.627 6.993 3.674 1.00 78.44 108 ARG A O 1
ATOM 887 N N . LEU A 1 109 ? 0.003 9.149 3.691 1.00 85.06 109 LEU A N 1
ATOM 888 C CA . LEU A 1 109 ? -0.038 9.300 2.231 1.00 85.06 109 LEU A CA 1
ATOM 889 C C . LEU A 1 109 ? 1.312 8.997 1.565 1.00 85.06 109 LEU A C 1
ATOM 891 O O . LEU A 1 109 ? 1.370 8.283 0.563 1.00 85.06 109 LEU A O 1
ATOM 895 N N . VAL A 1 110 ? 2.411 9.505 2.131 1.00 85.88 110 VAL A N 1
ATOM 896 C CA . VAL A 1 110 ? 3.776 9.257 1.638 1.00 85.88 110 VAL A CA 1
ATOM 897 C C . VAL A 1 110 ? 4.108 7.767 1.672 1.00 85.88 110 VAL A C 1
ATOM 899 O O . VAL A 1 110 ? 4.684 7.242 0.717 1.00 85.88 110 VAL A O 1
ATOM 902 N N . ASN A 1 111 ? 3.753 7.079 2.754 1.00 81.50 111 ASN A N 1
ATOM 903 C CA . ASN A 1 111 ? 4.041 5.657 2.896 1.00 81.50 111 ASN A CA 1
ATOM 904 C C . ASN A 1 111 ? 3.175 4.801 1.974 1.00 81.50 111 ASN A C 1
ATOM 906 O O . ASN A 1 111 ? 3.701 3.882 1.349 1.00 81.50 111 ASN A O 1
ATOM 910 N N . MET A 1 112 ? 1.900 5.154 1.800 1.00 81.31 112 MET A N 1
ATOM 911 C CA . MET A 1 112 ? 1.035 4.487 0.829 1.00 81.31 112 MET A CA 1
ATOM 912 C C . MET A 1 112 ? 1.568 4.655 -0.600 1.00 81.31 112 MET A C 1
ATOM 914 O O . MET A 1 112 ? 1.606 3.695 -1.364 1.00 81.31 112 MET A O 1
ATOM 918 N N . CYS A 1 113 ? 2.076 5.843 -0.953 1.00 85.44 113 CYS A N 1
ATOM 919 C CA . CYS A 1 113 ? 2.724 6.053 -2.250 1.00 85.44 113 CYS A CA 1
ATOM 920 C C . CYS A 1 113 ? 3.910 5.098 -2.433 1.00 85.44 113 CYS A C 1
ATOM 922 O O . CYS A 1 113 ? 3.977 4.397 -3.440 1.00 85.44 113 CYS A O 1
ATOM 924 N N . LYS A 1 114 ? 4.805 5.008 -1.440 1.00 82.19 114 LYS A N 1
ATOM 925 C CA . LYS A 1 114 ? 5.958 4.094 -1.489 1.00 82.19 114 LYS A CA 1
ATOM 926 C C . LYS A 1 114 ? 5.535 2.629 -1.623 1.00 82.19 114 LYS A C 1
ATOM 928 O O . LYS A 1 114 ? 6.145 1.907 -2.408 1.00 82.19 114 LYS A O 1
ATOM 933 N N . TYR A 1 115 ? 4.494 2.211 -0.900 1.00 77.38 115 TYR A N 1
ATOM 934 C CA . TYR A 1 115 ? 3.936 0.859 -0.989 1.00 77.38 115 TYR A CA 1
ATOM 935 C C . TYR A 1 115 ? 3.454 0.537 -2.408 1.00 77.38 115 TYR A C 1
ATOM 937 O O . TYR A 1 115 ? 3.807 -0.498 -2.968 1.00 77.38 115 TYR A O 1
ATOM 945 N N . MET A 1 116 ? 2.750 1.481 -3.033 1.00 81.62 116 MET A N 1
ATOM 946 C CA . MET A 1 116 ? 2.253 1.366 -4.407 1.00 81.62 116 MET A CA 1
ATOM 947 C C . MET A 1 116 ? 3.350 1.533 -5.478 1.00 81.62 116 MET A C 1
ATOM 949 O O . MET A 1 116 ? 3.048 1.622 -6.669 1.00 81.62 116 MET A O 1
ATOM 953 N N . GLY A 1 117 ? 4.627 1.616 -5.078 1.00 83.06 117 GLY A N 1
ATOM 954 C CA . GLY A 1 117 ? 5.761 1.846 -5.978 1.00 83.06 117 GLY A CA 1
ATOM 955 C C . GLY A 1 117 ? 5.814 3.261 -6.566 1.00 83.06 117 GLY A C 1
ATOM 956 O O . GLY A 1 117 ? 6.568 3.517 -7.503 1.00 83.06 117 GLY A O 1
ATOM 957 N N . ILE A 1 118 ? 5.028 4.192 -6.026 1.00 87.50 118 ILE A N 1
ATOM 958 C CA . ILE A 1 118 ? 4.974 5.592 -6.440 1.00 87.50 118 ILE A CA 1
ATOM 959 C C . ILE A 1 118 ? 6.033 6.362 -5.651 1.00 87.50 118 ILE A C 1
ATOM 961 O O . ILE A 1 118 ? 6.092 6.29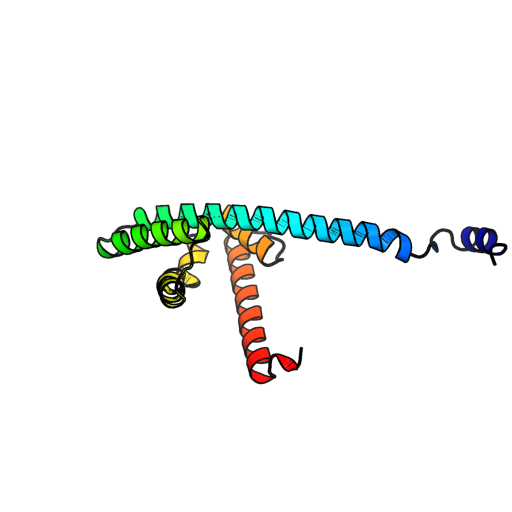6 -4.422 1.00 87.50 118 ILE A O 1
ATOM 965 N N . ARG A 1 119 ? 6.864 7.147 -6.340 1.00 88.31 119 ARG A N 1
ATOM 966 C CA . ARG A 1 119 ? 7.786 8.070 -5.666 1.00 88.31 119 ARG A CA 1
ATOM 967 C C . ARG A 1 119 ? 6.970 9.230 -5.076 1.00 88.31 119 ARG A C 1
ATOM 969 O O . ARG A 1 119 ? 6.353 9.956 -5.850 1.00 88.31 119 ARG A O 1
ATOM 976 N N . PRO A 1 120 ? 6.934 9.423 -3.746 1.00 89.44 120 PRO A N 1
ATOM 977 C CA . PRO A 1 120 ? 6.160 10.504 -3.147 1.00 89.44 120 PRO A CA 1
ATOM 978 C C . PRO A 1 120 ? 6.876 11.847 -3.329 1.00 89.44 120 PRO A C 1
ATOM 980 O O . PRO A 1 120 ? 8.041 11.985 -2.956 1.00 89.44 120 PRO A O 1
ATOM 983 N N . PHE A 1 121 ? 6.175 12.849 -3.855 1.00 90.25 121 PHE A N 1
ATOM 984 C CA . PHE A 1 121 ? 6.643 14.235 -3.928 1.00 90.25 121 PHE A CA 1
ATOM 985 C C . PHE A 1 121 ? 5.455 15.205 -3.927 1.00 90.25 121 PHE A C 1
ATOM 987 O O . PHE A 1 121 ? 4.314 14.790 -4.109 1.00 90.25 121 PHE A O 1
ATOM 994 N N . GLY A 1 122 ? 5.723 16.494 -3.714 1.00 92.44 122 GLY A N 1
ATOM 995 C CA . GLY A 1 122 ? 4.701 17.540 -3.759 1.00 92.44 122 GLY A CA 1
ATOM 996 C C . GLY A 1 122 ? 3.829 17.649 -2.501 1.00 92.44 122 GLY A C 1
ATOM 997 O O . GLY A 1 122 ? 4.226 17.261 -1.393 1.00 92.44 122 GLY A O 1
ATOM 998 N N . THR A 1 123 ? 2.655 18.252 -2.693 1.00 93.50 123 THR A N 1
ATOM 999 C CA . THR A 1 123 ? 1.663 18.544 -1.649 1.00 93.50 123 THR A CA 1
ATOM 1000 C C . THR A 1 123 ? 0.785 17.332 -1.342 1.00 93.50 123 THR A C 1
ATOM 1002 O O . THR A 1 123 ? 0.697 16.390 -2.128 1.00 93.50 123 THR A O 1
ATOM 1005 N N . ASP A 1 124 ? 0.075 17.367 -0.218 1.00 90.88 124 ASP A N 1
ATOM 1006 C CA . ASP A 1 124 ? -0.797 16.269 0.222 1.00 90.88 124 ASP A CA 1
ATOM 1007 C C . ASP A 1 124 ? -1.906 15.973 -0.795 1.00 90.88 124 ASP A C 1
ATOM 1009 O O . ASP A 1 124 ? -2.199 14.815 -1.087 1.00 90.88 124 ASP A O 1
ATOM 1013 N N . HIS A 1 125 ? -2.456 17.017 -1.421 1.00 90.31 125 HIS A N 1
ATOM 1014 C CA . HIS A 1 125 ? -3.407 16.891 -2.528 1.00 90.31 125 HIS A CA 1
ATOM 1015 C C . HIS A 1 125 ? -2.813 16.126 -3.712 1.00 90.31 125 HIS A C 1
ATOM 1017 O O . HIS A 1 125 ? -3.479 15.270 -4.295 1.00 90.31 125 HIS A O 1
ATOM 1023 N N . TYR A 1 126 ? -1.550 16.393 -4.042 1.00 91.94 126 TYR A N 1
ATOM 1024 C CA . TYR A 1 126 ? -0.865 15.707 -5.127 1.00 91.94 126 TYR A CA 1
ATOM 1025 C C . TYR A 1 126 ? -0.581 14.236 -4.791 1.00 91.94 126 TYR A C 1
ATOM 1027 O O . TYR A 1 126 ? -0.812 13.363 -5.626 1.00 91.94 126 TYR A O 1
ATOM 1035 N N . LEU A 1 127 ? -0.174 13.932 -3.552 1.00 90.75 127 LEU A N 1
ATOM 1036 C CA . LEU A 1 127 ? -0.013 12.549 -3.084 1.00 90.75 127 LEU A CA 1
ATOM 1037 C C . LEU A 1 127 ? -1.332 11.765 -3.184 1.00 90.75 127 LEU A C 1
ATOM 1039 O O . LEU A 1 127 ? -1.349 10.657 -3.723 1.00 90.75 127 LEU A O 1
ATOM 1043 N N . ARG A 1 128 ? -2.452 12.358 -2.745 1.00 90.00 128 ARG A N 1
ATOM 1044 C CA . ARG A 1 128 ? -3.793 11.758 -2.890 1.00 90.00 128 ARG A CA 1
ATOM 1045 C C . ARG A 1 128 ? -4.163 11.543 -4.352 1.00 90.00 128 ARG A C 1
ATOM 1047 O O . ARG A 1 128 ? -4.671 10.482 -4.703 1.00 90.00 128 ARG A O 1
ATOM 1054 N N . PHE A 1 129 ? -3.892 12.521 -5.216 1.00 91.06 129 PHE A N 1
ATOM 1055 C CA . PHE A 1 129 ? -4.138 12.390 -6.651 1.00 91.06 129 PHE A CA 1
ATOM 1056 C C . PHE A 1 129 ? -3.354 11.223 -7.261 1.00 91.06 129 PHE A C 1
ATOM 1058 O O . PHE A 1 129 ? -3.937 10.426 -7.995 1.00 91.06 129 PHE A O 1
ATOM 1065 N N . MET A 1 130 ? -2.064 11.087 -6.935 1.00 91.44 130 MET A N 1
ATOM 1066 C CA . MET A 1 130 ? -1.237 9.983 -7.429 1.00 91.44 130 MET A CA 1
ATOM 1067 C C . MET A 1 130 ? -1.760 8.622 -6.969 1.00 91.44 130 MET A C 1
ATOM 1069 O O . MET A 1 130 ? -1.852 7.705 -7.784 1.00 91.44 130 MET A O 1
ATOM 1073 N N . LEU A 1 131 ? -2.148 8.501 -5.696 1.00 88.62 131 LEU A N 1
ATOM 1074 C CA . LEU A 1 131 ? -2.754 7.280 -5.161 1.00 88.62 131 LEU A CA 1
ATOM 1075 C C . LEU A 1 131 ? -4.056 6.939 -5.886 1.00 88.62 131 LEU A C 1
ATOM 1077 O O . LEU A 1 131 ? -4.189 5.840 -6.418 1.00 88.62 131 LEU A O 1
ATOM 1081 N N . ARG A 1 132 ? -4.978 7.903 -6.001 1.00 89.12 132 ARG A N 1
ATOM 1082 C CA . ARG A 1 132 ? -6.250 7.728 -6.721 1.00 89.12 132 ARG A CA 1
ATOM 1083 C C . ARG A 1 132 ? -6.028 7.342 -8.183 1.00 89.12 132 ARG A C 1
ATOM 1085 O O . ARG A 1 132 ? -6.742 6.494 -8.707 1.00 89.12 132 ARG A O 1
ATOM 1092 N N . LYS A 1 133 ? -5.042 7.949 -8.853 1.00 91.88 133 LYS A N 1
ATOM 1093 C CA . LYS A 1 133 ? -4.675 7.597 -10.229 1.00 91.88 133 LYS A CA 1
ATOM 1094 C C . LYS A 1 133 ? -4.196 6.149 -10.311 1.00 91.88 133 LYS A C 1
ATOM 1096 O O . LYS A 1 133 ? -4.750 5.393 -11.096 1.00 91.88 133 LYS A O 1
ATOM 1101 N N . LYS A 1 134 ? -3.252 5.749 -9.458 1.00 89.88 134 LYS A N 1
ATOM 1102 C CA . LYS A 1 134 ? -2.713 4.385 -9.455 1.00 89.88 134 LYS A CA 1
ATOM 1103 C C . LYS A 1 134 ? -3.782 3.330 -9.163 1.00 89.88 134 LYS A C 1
ATOM 1105 O O . LYS A 1 134 ? -3.774 2.286 -9.802 1.00 89.88 134 LYS A O 1
ATOM 1110 N N . LEU A 1 135 ? -4.707 3.606 -8.242 1.00 88.56 135 LEU A N 1
ATOM 1111 C CA . LEU A 1 135 ? -5.839 2.720 -7.952 1.00 88.56 135 LEU A CA 1
ATOM 1112 C C . LEU A 1 135 ? -6.783 2.579 -9.153 1.00 88.56 135 LEU A C 1
ATOM 1114 O O . LEU A 1 135 ? -7.220 1.474 -9.457 1.00 88.56 135 LEU A O 1
ATOM 1118 N N . ARG A 1 136 ? -7.066 3.671 -9.877 1.00 90.75 136 ARG A N 1
ATOM 1119 C CA . ARG A 1 136 ? -7.847 3.599 -11.124 1.00 90.75 136 ARG A CA 1
ATOM 1120 C C . ARG A 1 136 ? -7.138 2.795 -12.205 1.00 90.75 136 ARG A C 1
ATOM 1122 O O . ARG A 1 136 ? -7.802 2.032 -12.894 1.00 90.75 136 ARG A O 1
ATOM 1129 N N . ASP A 1 137 ? -5.826 2.970 -12.341 1.00 93.19 137 ASP A N 1
ATOM 1130 C CA . ASP A 1 137 ? -5.031 2.226 -13.317 1.00 93.19 137 ASP A CA 1
ATOM 1131 C C . ASP A 1 137 ? -5.114 0.719 -13.025 1.00 93.19 137 ASP A C 1
ATOM 1133 O O . ASP A 1 137 ? -5.450 -0.043 -13.923 1.00 93.19 137 ASP A O 1
ATOM 1137 N N . ILE A 1 138 ? -4.934 0.308 -11.761 1.00 90.31 138 ILE A N 1
ATOM 1138 C CA . ILE A 1 138 ? -5.090 -1.094 -11.327 1.00 90.31 138 ILE A CA 1
ATOM 1139 C C . ILE A 1 138 ? -6.510 -1.598 -11.590 1.00 90.31 138 ILE A C 1
ATOM 1141 O O . ILE A 1 138 ? -6.689 -2.656 -12.168 1.00 90.31 138 ILE A O 1
ATOM 1145 N N . LYS A 1 139 ? -7.538 -0.816 -11.249 1.00 89.81 139 LYS A N 1
ATOM 1146 C CA . LYS A 1 139 ? -8.934 -1.210 -11.484 1.00 89.81 139 LYS A CA 1
ATOM 1147 C C . LYS A 1 139 ? -9.255 -1.412 -12.968 1.00 89.81 139 LYS A C 1
ATOM 1149 O O . LYS A 1 139 ? -10.127 -2.208 -13.305 1.00 89.81 139 LYS A O 1
ATOM 1154 N N . ASN A 1 140 ? -8.634 -0.639 -13.852 1.00 93.50 140 ASN A N 1
ATOM 1155 C CA . ASN A 1 140 ? -8.813 -0.800 -15.292 1.00 93.50 140 ASN A CA 1
ATOM 1156 C C . ASN A 1 140 ? -8.049 -2.020 -15.818 1.00 93.50 140 ASN A C 1
ATOM 1158 O O . ASN A 1 140 ? -8.576 -2.717 -16.678 1.00 93.50 140 ASN A O 1
ATOM 1162 N N . ASP A 1 141 ? -6.863 -2.282 -15.270 1.00 93.25 141 ASP A N 1
ATOM 1163 C CA . ASP A 1 141 ? -6.069 -3.482 -15.541 1.00 93.25 141 ASP A CA 1
ATOM 1164 C C . ASP A 1 141 ? -6.828 -4.749 -15.114 1.00 93.25 141 ASP A C 1
ATOM 1166 O O . ASP A 1 141 ? -7.056 -5.632 -15.931 1.00 93.25 141 ASP A O 1
ATOM 1170 N N . ASP A 1 142 ? -7.381 -4.776 -13.896 1.00 92.00 142 ASP A N 1
ATOM 1171 C CA . ASP A 1 142 ? -8.205 -5.883 -13.392 1.00 92.00 142 ASP A CA 1
ATOM 1172 C C . ASP A 1 142 ? -9.403 -6.181 -14.309 1.00 92.00 142 ASP A C 1
ATOM 1174 O O . ASP A 1 142 ? -9.740 -7.340 -14.547 1.00 92.00 142 ASP A O 1
ATOM 1178 N N . LYS A 1 143 ? -10.050 -5.144 -14.863 1.00 92.31 143 LYS A N 1
ATOM 1179 C CA . LYS A 1 143 ? -11.152 -5.316 -15.829 1.00 92.31 143 LYS A CA 1
ATOM 1180 C C . LYS A 1 143 ? -10.683 -5.922 -17.149 1.00 92.31 143 LYS A C 1
ATOM 1182 O O . LYS A 1 143 ? -11.435 -6.678 -17.757 1.00 92.31 143 LYS A O 1
ATOM 1187 N N . MET A 1 144 ? -9.489 -5.553 -17.606 1.00 91.75 144 MET A N 1
ATOM 1188 C CA . MET A 1 144 ? -8.889 -6.096 -18.823 1.00 91.75 144 MET A CA 1
ATOM 1189 C C . MET A 1 144 ? -8.516 -7.565 -18.614 1.00 91.75 144 MET A C 1
ATOM 1191 O O . MET A 1 144 ? -8.968 -8.415 -19.374 1.00 91.75 144 MET A O 1
ATOM 1195 N N . ILE A 1 145 ? -7.832 -7.875 -17.511 1.00 92.31 145 ILE A N 1
ATOM 1196 C CA . ILE A 1 145 ? -7.478 -9.242 -17.107 1.00 92.31 145 ILE A CA 1
ATOM 1197 C C . ILE A 1 145 ? -8.733 -10.110 -16.962 1.00 92.31 145 ILE A C 1
ATOM 1199 O O . ILE A 1 145 ? -8.754 -11.257 -17.397 1.00 92.31 145 ILE A O 1
ATOM 1203 N N . GLN A 1 146 ? -9.814 -9.571 -16.392 1.00 90.50 146 GLN A N 1
ATOM 1204 C CA . GLN A 1 146 ? -11.079 -10.295 -16.284 1.00 90.50 146 GLN A CA 1
ATOM 1205 C C . GLN A 1 146 ? -11.693 -10.622 -17.655 1.00 90.50 146 GLN A C 1
ATOM 1207 O O . GLN A 1 146 ? -12.346 -11.655 -17.793 1.00 90.50 146 GLN A O 1
ATOM 1212 N N . ALA A 1 147 ? -11.516 -9.748 -18.650 1.00 90.19 147 ALA A N 1
ATOM 1213 C CA . ALA A 1 147 ? -12.030 -9.955 -20.000 1.00 90.19 147 ALA A CA 1
ATOM 1214 C C . ALA A 1 147 ? -11.179 -10.945 -20.815 1.00 90.19 147 ALA A C 1
ATOM 1216 O O . ALA A 1 147 ? -11.734 -11.710 -21.600 1.00 90.19 147 ALA A O 1
ATOM 1217 N N . GLU A 1 148 ? -9.858 -10.932 -20.632 1.00 89.44 148 GLU A N 1
ATOM 1218 C CA . GLU A 1 148 ? -8.904 -11.783 -21.361 1.00 89.44 148 GLU A CA 1
ATOM 1219 C C . GLU A 1 148 ? -8.735 -13.174 -20.722 1.00 89.44 148 GLU A C 1
ATOM 1221 O O . GLU A 1 148 ? -8.510 -14.159 -21.424 1.00 89.44 148 GLU A O 1
ATOM 1226 N N . GLY A 1 149 ? -8.941 -13.267 -19.406 1.00 83.38 149 GLY A N 1
ATOM 1227 C CA . GLY A 1 149 ? -8.705 -14.463 -18.602 1.00 83.38 149 GLY A CA 1
ATOM 1228 C C . GLY A 1 149 ? -7.309 -14.456 -17.977 1.00 83.38 149 GLY A C 1
ATOM 1229 O O . GLY A 1 149 ? -6.338 -14.021 -18.577 1.00 83.38 149 GLY A O 1
ATOM 1230 N N . VAL A 1 150 ? -7.184 -14.963 -16.748 1.00 83.31 150 VAL A N 1
ATOM 1231 C CA . VAL A 1 150 ? -5.895 -14.963 -16.021 1.00 83.31 150 VAL A CA 1
ATOM 1232 C C . VAL A 1 150 ? -4.843 -15.836 -16.717 1.00 83.31 150 VAL A C 1
ATOM 1234 O O . VAL A 1 150 ? -3.650 -15.583 -16.588 1.00 83.31 150 VAL A O 1
ATOM 1237 N N . ASP A 1 151 ? -5.283 -16.831 -17.488 1.00 85.00 151 ASP A N 1
ATOM 1238 C CA . ASP A 1 151 ? -4.414 -17.775 -18.195 1.00 85.00 151 ASP A CA 1
ATOM 1239 C C . ASP A 1 151 ? -3.643 -17.144 -19.372 1.00 85.00 151 ASP A C 1
ATOM 1241 O O . ASP A 1 151 ? -2.766 -17.793 -19.941 1.00 85.00 151 ASP A O 1
ATOM 1245 N N . SER A 1 152 ? -3.960 -15.902 -19.763 1.00 75.38 152 SER A N 1
ATOM 1246 C CA . SER A 1 152 ? -3.302 -15.204 -20.875 1.00 75.38 152 SER A CA 1
ATOM 1247 C C . SER A 1 152 ? -2.093 -14.345 -20.473 1.00 75.38 152 SER A C 1
ATOM 1249 O O . SER A 1 152 ? -1.529 -13.688 -21.352 1.00 75.38 152 SER A O 1
ATOM 1251 N N . LEU A 1 153 ? -1.701 -14.327 -19.189 1.00 68.06 153 LEU A N 1
ATOM 1252 C CA . LEU A 1 153 ? -0.601 -13.511 -18.641 1.00 68.06 153 LEU A CA 1
ATOM 1253 C C . LEU A 1 153 ? 0.701 -14.282 -18.374 1.00 68.06 153 LEU A C 1
ATOM 1255 O O . LEU A 1 153 ? 0.645 -15.454 -17.939 1.00 68.06 153 LEU A O 1
#

Radius of gyration: 23.6 Å; chains: 1; bounding box: 69×38×46 Å

Sequence (153 aa):
MEFLLPVFLKLFPNMLPSTFQDKMKEEEALKRKLKARMEYAKFLQDTAKEMAKEVQTSRSGETKQTAEDLDEFLNKVRKGERVSNDEILSFAKLFNDELTLDNMSRARLVNMCKYMGIRPFGTDHYLRFMLRKKLRDIKNDDKMIQAEGVDSL

InterPro domains:
  IPR033122 LETM1-like, ribosome-binding domain [PF07766] (1-153)
  IPR033122 LETM1-like, ribosome-binding domain [PS51758] (32-153)
  IPR044202 LETM1/MDM38-like [PTHR14009] (1-153)

pLDDT: mean 74.16, std 12.69, range [44.56, 93.5]